Protein AF-A0A257X721-F1 (afdb_monomer_lite)

Secondary structure (DSSP, 8-state):
--------SS-TTHHHHHHHHHHHHHHHHHHHHHHHHHHHH-TT-HHHHHHHHHHHHHHHHHHHHHHHHHHHHS--------------

Sequence (88 aa):
FLRTAKGRGESGLAKFFQPIREEMYLLVALIAAAWAMIMLRGTQNIEVVLWVTMLGLQSLPYLAAVGCQFIAQLPEKAEPLPAQAQAA

Radius of gyration: 21.49 Å; chains: 1; bounding box: 53×27×54 Å

pLDDT: mean 71.28, std 16.25, range [36.97, 91.12]

Foldseek 3Di:
DDDDDPDDDDDPPCVVVVVLVVLVVLLVVLVVVLVVLCVPPNPPDPVNVVVSVVSVVVSVVSVVVNVVVVVVPPDPPDDDDDDDPPDD

Structure (mmCIF, N/CA/C/O backbone):
data_AF-A0A257X721-F1
#
_entry.id   AF-A0A257X721-F1
#
loop_
_atom_site.group_PDB
_atom_site.id
_atom_site.type_symbol
_atom_site.label_atom_id
_atom_site.label_alt_id
_atom_site.label_comp_id
_atom_site.label_asym_id
_atom_site.label_entity_id
_atom_site.label_seq_id
_atom_site.pdbx_PDB_ins_code
_atom_site.Cartn_x
_atom_site.Cartn_y
_atom_site.Cartn_z
_atom_site.occupancy
_atom_site.B_iso_or_equiv
_atom_site.auth_seq_id
_atom_site.auth_comp_id
_atom_site.auth_asym_id
_atom_site.auth_atom_id
_atom_site.pdbx_PDB_model_num
ATOM 1 N N . PHE A 1 1 ? 39.653 -8.641 -1.184 1.00 43.88 1 PHE A N 1
ATOM 2 C CA . PHE A 1 1 ? 38.303 -9.219 -1.325 1.00 43.88 1 PHE A CA 1
ATOM 3 C C . PHE A 1 1 ? 38.067 -9.554 -2.786 1.00 43.88 1 PHE A C 1
ATOM 5 O O . PHE A 1 1 ? 38.048 -8.646 -3.611 1.00 43.88 1 PHE A O 1
ATOM 12 N N . LEU A 1 2 ? 38.016 -10.849 -3.117 1.00 39.06 2 LEU A N 1
ATOM 13 C CA . LEU A 1 2 ? 37.712 -11.316 -4.470 1.00 39.06 2 LEU A CA 1
ATOM 14 C C . LEU A 1 2 ? 36.368 -10.719 -4.907 1.00 39.06 2 LEU A C 1
ATOM 16 O O . LEU A 1 2 ? 35.377 -10.831 -4.189 1.00 39.06 2 LEU A O 1
ATOM 20 N N . ARG A 1 3 ? 36.346 -10.082 -6.083 1.00 52.75 3 ARG A N 1
ATOM 21 C CA . ARG A 1 3 ? 35.106 -9.752 -6.788 1.00 52.75 3 ARG A CA 1
ATOM 22 C C . ARG A 1 3 ? 34.410 -11.075 -7.099 1.00 52.75 3 ARG A C 1
ATOM 24 O O . ARG A 1 3 ? 34.857 -11.794 -7.988 1.00 52.75 3 ARG A O 1
ATOM 31 N N . THR A 1 4 ? 33.352 -11.409 -6.363 1.00 59.72 4 THR A N 1
ATOM 32 C CA . THR A 1 4 ? 32.472 -12.522 -6.729 1.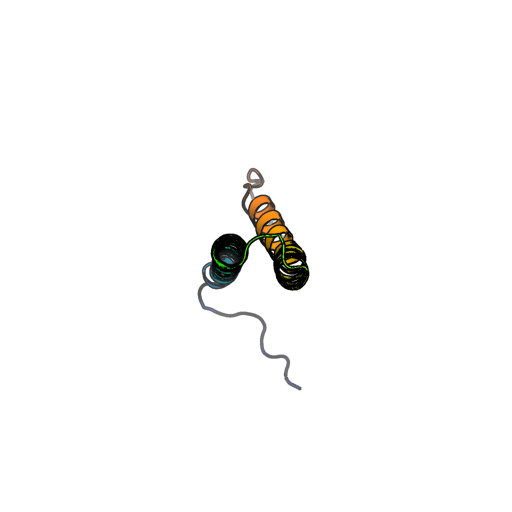00 59.72 4 THR A CA 1
ATOM 33 C C . THR A 1 4 ? 31.969 -12.264 -8.141 1.00 59.72 4 THR A C 1
ATOM 35 O O . THR A 1 4 ? 31.413 -11.202 -8.430 1.00 59.72 4 THR A O 1
ATOM 38 N N . ALA A 1 5 ? 32.258 -13.215 -9.026 1.00 46.47 5 ALA A N 1
ATOM 39 C CA . ALA A 1 5 ? 31.941 -13.150 -10.436 1.00 46.47 5 ALA A CA 1
ATOM 40 C C . ALA A 1 5 ? 30.448 -12.863 -10.625 1.00 46.47 5 ALA A C 1
ATOM 42 O O . ALA A 1 5 ? 29.573 -13.665 -10.302 1.00 46.47 5 ALA A O 1
ATOM 43 N N . LYS A 1 6 ? 30.187 -11.669 -11.150 1.00 52.50 6 LYS A N 1
ATOM 44 C CA . LYS A 1 6 ? 28.906 -11.246 -11.689 1.00 52.50 6 LYS A CA 1
ATOM 45 C C . LYS A 1 6 ? 28.544 -12.188 -12.840 1.00 52.50 6 LYS A C 1
ATOM 47 O O . LYS A 1 6 ? 29.172 -12.138 -13.889 1.00 52.50 6 LYS A O 1
ATOM 52 N N . GLY A 1 7 ? 27.513 -13.000 -12.621 1.00 62.72 7 GLY A N 1
ATOM 53 C CA . GLY A 1 7 ? 26.710 -13.626 -13.667 1.00 62.72 7 GLY A CA 1
ATOM 54 C C . GLY A 1 7 ? 27.248 -14.935 -14.237 1.00 62.72 7 GLY A C 1
ATOM 55 O O . GLY A 1 7 ? 28.057 -14.926 -15.160 1.00 62.72 7 GLY A O 1
ATOM 56 N N . ARG A 1 8 ? 26.678 -16.066 -13.801 1.00 48.34 8 ARG A N 1
ATOM 57 C CA . ARG A 1 8 ? 26.472 -17.204 -14.705 1.00 48.34 8 ARG A CA 1
ATOM 58 C C . ARG A 1 8 ? 25.432 -18.184 -14.167 1.00 48.34 8 ARG A C 1
ATOM 60 O O . ARG A 1 8 ? 25.695 -18.873 -13.196 1.00 48.34 8 ARG A O 1
ATOM 67 N N . GLY A 1 9 ? 24.301 -18.239 -14.871 1.00 52.59 9 GLY A N 1
ATOM 68 C CA . GLY A 1 9 ? 23.392 -19.384 -14.910 1.00 52.59 9 GLY A CA 1
ATOM 69 C C . GLY A 1 9 ? 22.493 -19.552 -13.694 1.00 52.59 9 GLY A C 1
ATOM 70 O O . GLY A 1 9 ? 22.922 -20.136 -12.720 1.00 52.59 9 GLY A O 1
ATOM 71 N N . GLU A 1 10 ? 21.256 -19.051 -13.786 1.00 46.97 10 GLU A N 1
ATOM 72 C CA . GLU A 1 10 ? 20.008 -19.759 -13.433 1.00 46.97 10 GLU A CA 1
ATOM 73 C C . GLU A 1 10 ? 18.841 -18.747 -13.393 1.00 46.97 10 GLU A C 1
ATOM 75 O O . GLU A 1 10 ? 18.751 -17.890 -12.519 1.00 46.97 10 GLU A O 1
ATOM 80 N N . SER A 1 11 ? 17.980 -18.814 -14.417 1.00 46.06 11 SER A N 1
ATOM 81 C CA . SER A 1 11 ? 16.665 -18.159 -14.548 1.00 46.06 11 SER A CA 1
ATOM 82 C C . SER A 1 11 ? 16.552 -16.700 -14.059 1.00 46.06 11 SER A C 1
ATOM 84 O O . SER A 1 11 ? 15.818 -16.362 -13.127 1.00 46.06 11 SER A O 1
ATOM 86 N N . GLY A 1 12 ? 17.244 -15.792 -14.750 1.00 49.44 12 GLY A N 1
ATOM 87 C CA . GLY A 1 12 ? 17.210 -14.344 -14.507 1.00 49.44 12 GLY A CA 1
ATOM 88 C C . GLY A 1 12 ? 15.904 -13.637 -14.895 1.00 49.44 12 GLY A C 1
ATOM 89 O O . GLY A 1 12 ? 15.934 -12.442 -15.124 1.00 49.44 12 GLY A O 1
ATOM 90 N N . LEU A 1 13 ? 14.777 -14.344 -14.993 1.00 52.78 13 LEU A N 1
ATOM 91 C CA . LEU A 1 13 ? 13.450 -13.762 -15.254 1.00 52.78 13 LEU A CA 1
ATOM 92 C C . LEU A 1 13 ? 12.473 -14.137 -14.130 1.00 52.78 13 LEU A C 1
ATOM 94 O O . LEU A 1 13 ? 11.781 -13.273 -13.599 1.00 52.78 13 LEU A O 1
ATOM 98 N N . ALA A 1 14 ? 12.525 -15.384 -13.643 1.00 51.72 14 ALA A N 1
ATOM 99 C CA . ALA A 1 14 ? 11.766 -15.820 -12.469 1.00 51.72 14 ALA A CA 1
ATOM 100 C C . ALA A 1 14 ? 12.196 -15.088 -11.183 1.00 51.72 14 ALA A C 1
ATOM 102 O O . ALA A 1 14 ? 11.350 -14.748 -10.361 1.00 51.72 14 ALA A O 1
ATOM 103 N N . LYS A 1 15 ? 13.489 -14.760 -11.040 1.00 53.00 15 LYS A N 1
ATOM 104 C CA . LYS A 1 15 ? 14.008 -14.003 -9.886 1.00 53.00 15 LYS A CA 1
ATOM 105 C C . LYS A 1 15 ? 13.674 -12.505 -9.922 1.00 53.00 15 LYS A C 1
ATOM 107 O O . LYS A 1 15 ? 13.789 -11.856 -8.893 1.00 53.00 15 LYS A O 1
ATOM 112 N N . PHE A 1 16 ? 13.264 -11.970 -11.076 1.00 55.66 16 PHE A N 1
ATOM 113 C CA . PHE A 1 16 ? 12.765 -10.593 -11.209 1.00 55.66 16 PHE A CA 1
ATOM 114 C C . PHE A 1 16 ? 11.236 -10.519 -11.083 1.00 55.66 16 PHE A C 1
ATOM 116 O O . PHE A 1 16 ? 10.719 -9.566 -10.510 1.00 55.66 16 PHE A O 1
ATOM 123 N N . PHE A 1 17 ? 10.509 -11.549 -11.532 1.00 57.47 17 PHE A N 1
ATOM 124 C CA . PHE A 1 17 ? 9.055 -11.656 -11.340 1.00 57.47 17 PHE A CA 1
ATOM 125 C C . PHE A 1 17 ? 8.646 -12.067 -9.920 1.00 57.47 17 PHE A C 1
ATOM 127 O O . PHE A 1 17 ? 7.559 -11.716 -9.461 1.00 57.47 17 PHE A O 1
ATOM 134 N N . GLN A 1 18 ? 9.492 -12.816 -9.213 1.00 63.97 18 GLN A N 1
ATOM 135 C CA . GLN A 1 18 ? 9.227 -13.218 -7.835 1.00 63.97 18 GLN A CA 1
ATOM 136 C C . GLN A 1 18 ? 9.098 -12.015 -6.871 1.00 63.97 18 GLN A C 1
ATOM 138 O O . GLN A 1 18 ? 8.079 -11.966 -6.181 1.00 63.97 18 GLN A O 1
ATOM 143 N N . PRO A 1 19 ? 10.004 -11.015 -6.891 1.00 65.50 19 PRO A N 1
ATOM 144 C CA . PRO A 1 19 ? 9.839 -9.759 -6.156 1.00 65.50 19 PRO A CA 1
ATOM 145 C C . PRO A 1 19 ? 8.517 -9.047 -6.465 1.00 65.50 19 PRO A C 1
ATOM 147 O O . PRO A 1 19 ? 7.789 -8.691 -5.549 1.00 65.50 19 PRO A O 1
ATOM 150 N N . ILE A 1 20 ? 8.142 -8.946 -7.747 1.00 69.94 20 ILE A N 1
ATOM 151 C CA . ILE A 1 20 ? 6.884 -8.320 -8.204 1.00 69.94 20 ILE A CA 1
ATOM 152 C C . ILE A 1 20 ? 5.653 -8.925 -7.528 1.00 69.94 20 ILE A C 1
ATOM 154 O O . ILE A 1 20 ? 4.711 -8.229 -7.143 1.00 69.94 20 ILE A O 1
ATOM 158 N N . ARG A 1 21 ? 5.643 -10.252 -7.406 1.00 73.62 21 ARG A N 1
ATOM 159 C CA . ARG A 1 21 ? 4.512 -10.977 -6.840 1.00 73.62 21 ARG A CA 1
ATOM 160 C C . ARG A 1 21 ? 4.483 -10.840 -5.318 1.00 73.62 21 ARG A C 1
ATOM 162 O O . ARG A 1 21 ? 3.405 -10.699 -4.750 1.00 73.62 21 ARG A O 1
ATOM 169 N N . GLU A 1 22 ? 5.645 -10.865 -4.673 1.00 76.56 22 GLU A N 1
ATOM 170 C CA . GLU A 1 22 ? 5.778 -10.635 -3.229 1.00 76.56 22 GLU A CA 1
ATOM 171 C C . GLU A 1 22 ? 5.325 -9.213 -2.845 1.00 76.56 22 GLU A C 1
ATOM 173 O O . GLU A 1 22 ? 4.569 -9.053 -1.886 1.00 76.56 22 GLU A O 1
ATOM 178 N N . GLU A 1 23 ? 5.672 -8.204 -3.648 1.00 78.31 23 GLU A N 1
ATOM 179 C CA . GLU A 1 23 ? 5.228 -6.813 -3.478 1.00 78.31 23 GLU A CA 1
ATOM 180 C C . GLU A 1 23 ? 3.707 -6.658 -3.652 1.00 78.31 23 GLU A C 1
ATOM 182 O O . GLU A 1 23 ? 3.059 -5.996 -2.838 1.00 78.31 23 GLU A O 1
ATOM 187 N N . MET A 1 24 ? 3.104 -7.319 -4.651 1.00 79.38 24 MET A N 1
ATOM 188 C CA . MET A 1 24 ? 1.642 -7.329 -4.815 1.00 79.38 24 MET A CA 1
ATOM 189 C C . MET A 1 24 ? 0.919 -8.025 -3.658 1.00 79.38 24 MET A C 1
ATOM 191 O O . MET A 1 24 ? -0.093 -7.511 -3.178 1.00 79.38 24 MET A O 1
ATOM 195 N N . TYR A 1 25 ? 1.403 -9.183 -3.197 1.00 83.94 25 TYR A N 1
ATOM 196 C CA . TYR A 1 25 ? 0.781 -9.871 -2.064 1.00 83.94 25 TYR A CA 1
ATOM 197 C C . TYR A 1 25 ? 0.864 -9.037 -0.784 1.00 83.94 25 TYR A C 1
ATOM 199 O O . TYR A 1 25 ? -0.115 -8.989 -0.038 1.00 83.94 25 TYR A O 1
ATOM 207 N N . LEU A 1 26 ? 1.980 -8.337 -0.555 1.00 83.31 26 LEU A N 1
ATOM 208 C CA . LEU A 1 26 ? 2.123 -7.410 0.568 1.00 83.31 26 LEU A CA 1
ATOM 209 C C . LEU A 1 26 ? 1.146 -6.237 0.471 1.00 83.31 26 LEU A C 1
ATOM 211 O O . LEU A 1 26 ? 0.489 -5.928 1.464 1.00 83.31 26 LEU A O 1
ATOM 215 N N . LEU A 1 27 ? 0.986 -5.632 -0.711 1.00 86.25 27 LEU A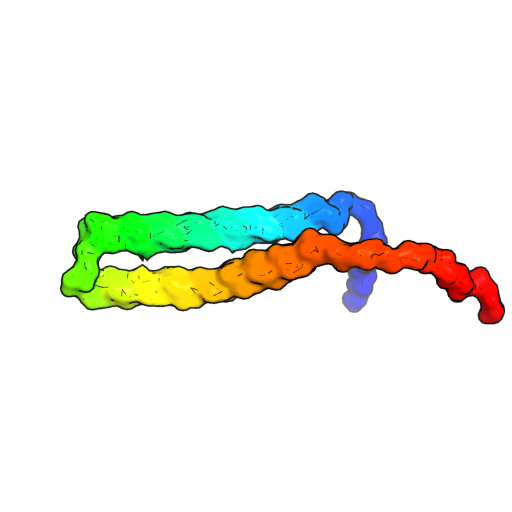 N 1
ATOM 216 C CA . LEU A 1 27 ? 0.014 -4.558 -0.933 1.00 86.25 27 LEU A CA 1
ATOM 217 C C . LEU A 1 27 ? -1.417 -5.016 -0.597 1.00 86.25 27 LEU A C 1
ATOM 219 O O . LEU A 1 27 ? -2.130 -4.346 0.151 1.00 86.25 27 LEU A O 1
ATOM 223 N N . VAL A 1 28 ? -1.828 -6.177 -1.118 1.00 87.56 28 VAL A N 1
ATOM 224 C CA . VAL A 1 28 ? -3.167 -6.736 -0.876 1.00 87.56 28 VAL A CA 1
ATOM 225 C C . VAL A 1 28 ? -3.361 -7.077 0.601 1.00 87.56 28 VAL A C 1
ATOM 227 O O . VAL A 1 28 ? -4.397 -6.735 1.172 1.00 87.56 28 VAL A O 1
ATOM 230 N N . ALA A 1 29 ? -2.366 -7.696 1.241 1.00 88.44 29 ALA A N 1
ATOM 231 C CA . ALA A 1 29 ? -2.413 -8.013 2.666 1.00 88.44 29 ALA A CA 1
ATOM 232 C C . ALA A 1 29 ? -2.530 -6.747 3.531 1.00 88.44 29 ALA A C 1
ATOM 234 O O . ALA A 1 29 ? -3.306 -6.736 4.486 1.00 88.44 29 ALA A O 1
ATOM 235 N N . LEU A 1 30 ? -1.829 -5.666 3.172 1.00 89.38 30 LEU A N 1
ATOM 236 C CA . LEU A 1 30 ? -1.928 -4.366 3.842 1.00 89.38 30 LEU A CA 1
ATOM 237 C C . LEU A 1 30 ? -3.336 -3.776 3.758 1.00 89.38 30 LEU A C 1
ATOM 239 O O . LEU A 1 30 ? -3.885 -3.350 4.774 1.00 89.38 30 LEU A O 1
ATOM 243 N N . ILE A 1 31 ? -3.918 -3.747 2.557 1.00 87.75 31 ILE A N 1
ATOM 244 C CA . ILE A 1 31 ? -5.262 -3.196 2.335 1.00 87.75 31 ILE A CA 1
ATOM 245 C C . ILE A 1 31 ? -6.299 -4.039 3.083 1.00 87.75 31 ILE A C 1
ATOM 247 O O . ILE A 1 31 ? -7.171 -3.488 3.756 1.00 87.75 31 ILE A O 1
ATOM 251 N N . ALA A 1 32 ? -6.172 -5.367 3.031 1.00 91.12 32 ALA A N 1
ATOM 252 C CA . ALA A 1 32 ? -7.037 -6.279 3.772 1.00 91.12 32 ALA A CA 1
ATOM 253 C C . ALA A 1 32 ? -6.918 -6.076 5.292 1.00 91.12 32 ALA A C 1
ATOM 255 O O . ALA A 1 32 ? -7.935 -6.024 5.981 1.00 91.12 32 ALA A O 1
ATOM 256 N N . ALA A 1 33 ? -5.702 -5.897 5.817 1.00 88.44 33 ALA A N 1
ATOM 257 C CA . ALA A 1 33 ? -5.473 -5.622 7.234 1.00 88.44 33 ALA A CA 1
ATOM 258 C C . ALA A 1 33 ? -6.065 -4.269 7.666 1.00 88.44 33 ALA A C 1
ATOM 260 O O . ALA A 1 33 ? -6.715 -4.187 8.710 1.00 88.44 33 ALA A O 1
ATOM 261 N N . ALA A 1 34 ? -5.898 -3.222 6.851 1.00 86.19 34 ALA A N 1
ATOM 262 C CA . ALA A 1 34 ? -6.495 -1.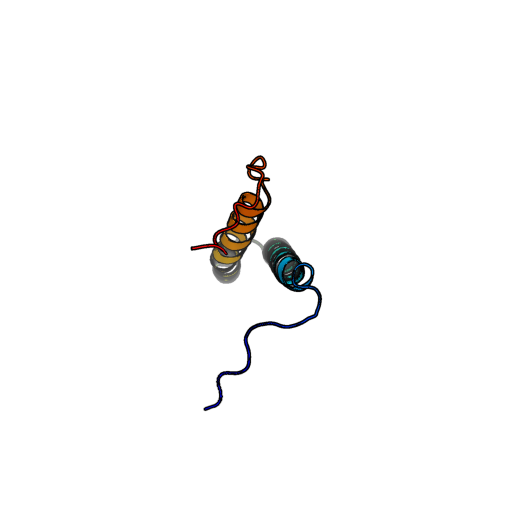912 7.103 1.00 86.19 34 ALA A CA 1
ATOM 263 C C . ALA A 1 34 ? -8.032 -1.986 7.113 1.00 86.19 34 ALA A C 1
ATOM 265 O O . ALA A 1 34 ? -8.672 -1.447 8.017 1.00 86.19 34 ALA A O 1
ATOM 266 N N . TRP A 1 35 ? -8.626 -2.712 6.162 1.00 88.75 35 TRP A N 1
ATOM 267 C CA . TRP A 1 35 ? -10.071 -2.939 6.116 1.00 88.75 35 TRP A CA 1
ATOM 268 C C . TRP A 1 35 ? -10.560 -3.716 7.341 1.00 88.75 35 TRP A C 1
ATOM 270 O O . TRP A 1 35 ? -11.527 -3.309 7.990 1.00 88.75 35 TRP A O 1
ATOM 280 N N . ALA A 1 36 ? -9.887 -4.815 7.686 1.00 87.88 36 ALA A N 1
ATOM 281 C CA . ALA A 1 36 ? -10.227 -5.633 8.844 1.00 87.88 36 ALA A CA 1
ATOM 282 C C . ALA A 1 36 ? -10.200 -4.803 10.136 1.00 87.88 36 ALA A C 1
ATOM 284 O O . ALA A 1 36 ? -11.130 -4.873 10.934 1.00 87.88 36 ALA A O 1
ATOM 285 N N . MET A 1 37 ? -9.195 -3.944 10.308 1.00 86.00 37 MET A N 1
ATOM 286 C CA . MET A 1 37 ? -9.105 -3.030 11.450 1.00 86.00 37 MET A CA 1
ATOM 287 C C . MET A 1 37 ? -10.297 -2.074 11.552 1.00 86.00 37 MET A C 1
ATOM 289 O O . MET A 1 37 ? -10.852 -1.900 12.640 1.00 86.00 37 MET A O 1
ATOM 293 N N . ILE A 1 38 ? -10.727 -1.494 10.428 1.00 85.44 38 ILE A N 1
ATOM 294 C CA . ILE A 1 38 ? -11.897 -0.605 10.388 1.00 85.44 38 ILE A CA 1
ATOM 295 C C . ILE A 1 38 ? -13.173 -1.376 10.755 1.00 85.44 38 ILE A C 1
ATOM 297 O O . ILE A 1 38 ? -13.966 -0.882 11.557 1.00 85.44 38 ILE A O 1
ATOM 301 N N . MET A 1 39 ? -13.350 -2.588 10.220 1.00 86.44 39 MET A N 1
ATOM 302 C CA . MET A 1 39 ? -14.511 -3.442 10.508 1.00 86.44 39 MET A CA 1
ATOM 303 C C . MET A 1 39 ? -14.568 -3.895 11.972 1.00 86.44 39 MET A C 1
ATOM 305 O O . MET A 1 39 ? -15.650 -3.926 12.552 1.00 86.44 39 MET A O 1
ATOM 309 N N . LEU A 1 40 ? -13.427 -4.239 12.578 1.00 84.25 40 LEU A N 1
ATOM 310 C CA . LEU A 1 40 ? -13.390 -4.765 13.947 1.00 84.25 40 LEU A CA 1
ATOM 311 C C . LEU A 1 40 ? -13.570 -3.679 15.012 1.00 84.25 40 LEU A C 1
ATOM 313 O O . LEU A 1 40 ? -14.154 -3.945 16.060 1.00 84.25 40 LEU A O 1
ATOM 317 N N . ARG A 1 41 ? -13.010 -2.486 14.792 1.00 77.56 41 ARG A N 1
ATOM 318 C CA . ARG A 1 41 ? -12.803 -1.505 15.872 1.00 77.56 41 ARG A CA 1
ATOM 319 C C . ARG A 1 41 ? -13.476 -0.151 15.620 1.00 77.56 41 ARG A C 1
ATOM 321 O O . ARG A 1 41 ? -13.578 0.651 16.549 1.00 77.56 41 ARG A O 1
ATOM 328 N N . GLY A 1 42 ? -13.972 0.082 14.401 1.00 72.94 42 GLY A N 1
ATOM 329 C CA . GLY A 1 42 ? -14.634 1.321 13.991 1.00 72.94 42 GLY A CA 1
ATOM 330 C C . GLY A 1 42 ? -13.690 2.530 13.927 1.00 72.94 42 GLY A C 1
ATOM 331 O O . GLY A 1 42 ? -12.627 2.566 14.544 1.00 72.94 42 GLY A O 1
ATOM 332 N N . THR A 1 43 ? -14.081 3.569 13.187 1.00 75.25 43 THR A N 1
ATOM 333 C CA . THR A 1 43 ? -13.263 4.784 12.976 1.00 75.25 43 THR A CA 1
ATOM 334 C C . THR A 1 43 ? -13.321 5.792 14.128 1.00 75.25 43 THR A C 1
ATOM 336 O O . THR A 1 43 ? -12.687 6.839 14.063 1.00 75.25 43 THR A O 1
ATOM 339 N N . GLN A 1 44 ? -14.069 5.491 15.193 1.00 77.50 44 GLN A N 1
ATOM 340 C CA . GLN A 1 44 ? -14.268 6.391 16.336 1.00 77.50 44 GLN A CA 1
ATOM 341 C C . GLN A 1 44 ? -13.069 6.415 17.301 1.00 77.50 44 GLN A C 1
ATOM 343 O O . GLN A 1 44 ? -12.962 7.308 18.136 1.00 77.50 44 GLN A O 1
ATOM 348 N N . ASN A 1 45 ? -12.155 5.447 17.186 1.00 79.81 45 ASN A N 1
ATOM 349 C CA . ASN A 1 45 ? -10.964 5.350 18.024 1.00 79.81 45 ASN A CA 1
ATOM 350 C C . ASN A 1 45 ? -9.752 5.959 17.309 1.00 79.81 45 ASN A C 1
ATOM 352 O O . ASN A 1 45 ? -9.323 5.456 16.269 1.00 79.81 45 ASN A O 1
ATOM 356 N N . ILE A 1 46 ? -9.156 6.998 17.904 1.00 87.62 46 ILE A N 1
ATOM 357 C CA . ILE A 1 46 ? -7.966 7.687 17.370 1.00 87.62 46 ILE A CA 1
ATOM 358 C C . ILE A 1 46 ? -6.799 6.720 17.108 1.00 87.62 46 ILE A C 1
ATOM 360 O O . ILE A 1 46 ? -6.079 6.863 16.124 1.00 87.62 46 ILE A O 1
ATOM 364 N N . GLU A 1 47 ? -6.657 5.683 17.937 1.00 87.56 47 GLU A N 1
ATOM 365 C CA . GLU A 1 47 ? -5.645 4.637 17.765 1.00 87.56 47 GLU A CA 1
ATOM 366 C C . GLU A 1 47 ? -5.822 3.881 16.442 1.00 87.56 47 GLU A C 1
ATOM 368 O O . GLU A 1 47 ? -4.848 3.607 15.746 1.00 87.56 47 GLU A O 1
ATOM 373 N N . VAL A 1 48 ? -7.066 3.565 16.069 1.00 86.06 48 VAL A N 1
ATOM 374 C CA . VAL A 1 48 ? -7.383 2.841 14.827 1.00 86.06 48 VAL A CA 1
ATOM 375 C C . VAL A 1 48 ? -7.042 3.709 13.631 1.00 86.06 48 VAL A C 1
ATOM 377 O O . VAL A 1 48 ? -6.422 3.231 12.686 1.00 86.06 48 VAL A O 1
ATOM 380 N N . VAL A 1 49 ? -7.394 4.994 13.694 1.00 85.81 49 VAL A N 1
ATOM 381 C CA . VAL A 1 49 ? -7.060 5.960 12.644 1.00 85.81 49 VAL A CA 1
ATOM 382 C C . VAL A 1 49 ? -5.545 6.090 12.494 1.00 85.81 49 VAL A C 1
ATOM 384 O O . VAL A 1 49 ? -5.055 6.056 11.368 1.00 85.81 49 VAL A O 1
ATOM 387 N N . LEU A 1 50 ? -4.788 6.161 13.595 1.00 90.31 50 LEU A N 1
ATOM 388 C CA . LEU A 1 50 ? -3.321 6.198 13.564 1.00 90.31 50 LEU A CA 1
ATOM 389 C C . LEU A 1 50 ? -2.730 4.953 12.901 1.00 90.31 50 LEU A C 1
ATOM 391 O O . LEU A 1 50 ? -1.915 5.073 11.987 1.00 90.31 50 LEU A O 1
ATOM 395 N N . TRP A 1 51 ? -3.175 3.764 13.305 1.00 89.44 51 TRP A N 1
ATOM 396 C CA . TRP A 1 51 ? -2.695 2.519 12.715 1.00 89.44 51 TRP A CA 1
ATOM 397 C C . TRP A 1 51 ? -3.070 2.378 11.240 1.00 89.44 51 TRP A C 1
ATOM 399 O O . TRP A 1 51 ? -2.222 2.004 10.438 1.00 89.44 51 TRP A O 1
ATOM 409 N N . VAL A 1 52 ? -4.307 2.702 10.857 1.00 88.06 52 VAL A N 1
ATOM 410 C CA . VAL A 1 52 ? -4.750 2.670 9.454 1.00 88.06 52 VAL A CA 1
ATOM 411 C C . VAL A 1 52 ? -3.970 3.685 8.620 1.00 88.06 52 VAL A C 1
ATOM 413 O O . VAL A 1 52 ? -3.563 3.371 7.506 1.00 88.06 52 VAL A O 1
ATOM 416 N N . THR A 1 53 ? -3.691 4.869 9.168 1.00 89.56 53 THR A N 1
ATOM 417 C CA . THR A 1 53 ? -2.856 5.881 8.505 1.00 89.56 53 THR A CA 1
ATOM 418 C C . THR A 1 53 ? -1.433 5.371 8.314 1.00 89.56 53 THR A C 1
ATOM 420 O O . THR A 1 53 ? -0.872 5.519 7.232 1.00 89.56 53 THR A O 1
ATOM 423 N N . MET A 1 54 ? -0.858 4.717 9.327 1.00 90.50 54 MET A N 1
ATOM 424 C CA . MET A 1 54 ? 0.476 4.127 9.241 1.00 90.50 54 MET A CA 1
ATOM 425 C C . MET A 1 54 ? 0.521 2.990 8.214 1.00 90.50 54 MET A C 1
ATOM 427 O O . MET A 1 54 ? 1.413 3.003 7.369 1.00 90.50 54 MET A O 1
ATOM 431 N N . LEU A 1 55 ? -0.474 2.089 8.216 1.00 88.56 55 LEU A N 1
ATOM 432 C CA . LEU A 1 55 ? -0.675 1.048 7.197 1.00 88.56 55 LEU A CA 1
ATOM 433 C C . LEU A 1 55 ? -0.820 1.654 5.788 1.00 88.56 55 LEU A C 1
ATOM 435 O O . LEU A 1 55 ? -0.268 1.124 4.827 1.00 88.56 55 LEU A O 1
ATOM 439 N N . GLY A 1 56 ? -1.517 2.783 5.663 1.00 86.94 56 GLY A N 1
ATOM 440 C CA . GLY A 1 56 ? -1.660 3.531 4.415 1.00 86.94 56 GLY A CA 1
ATOM 441 C C . GLY A 1 56 ? -0.339 4.134 3.937 1.00 86.94 56 GLY A C 1
ATOM 442 O O . GLY A 1 56 ? 0.035 3.958 2.779 1.00 86.94 56 GLY A O 1
ATOM 443 N N . LEU A 1 57 ? 0.414 4.781 4.827 1.00 88.44 57 LEU A N 1
ATOM 444 C CA . LEU A 1 57 ? 1.690 5.415 4.493 1.00 88.44 57 LEU A CA 1
ATOM 445 C C . LEU A 1 57 ? 2.721 4.388 4.007 1.00 88.44 57 LEU A C 1
ATOM 447 O O . LEU A 1 57 ? 3.396 4.618 3.005 1.00 88.44 57 LEU A O 1
ATOM 451 N N . GLN A 1 58 ? 2.799 3.225 4.660 1.00 86.88 58 GLN A N 1
ATOM 452 C CA . GLN A 1 58 ? 3.688 2.146 4.220 1.00 86.88 58 GLN A CA 1
ATOM 453 C C . GLN A 1 58 ? 3.224 1.473 2.920 1.00 86.88 58 GLN A C 1
ATOM 455 O O . GLN A 1 58 ? 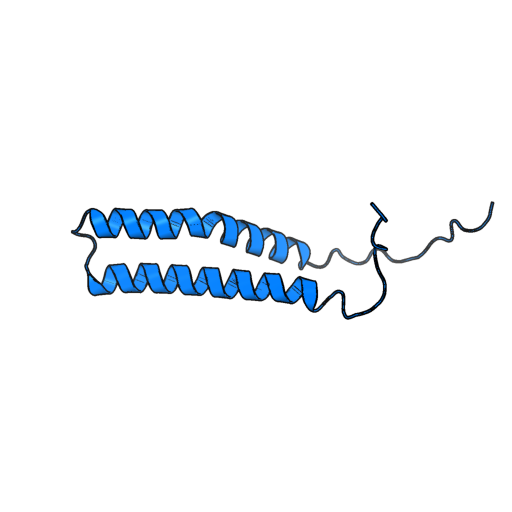4.022 0.789 2.293 1.00 86.88 58 GLN A O 1
ATOM 460 N N . SER A 1 59 ? 1.972 1.660 2.487 1.00 86.12 59 SER A N 1
ATOM 461 C CA . SER A 1 59 ? 1.493 1.126 1.204 1.00 86.12 59 SER A CA 1
ATOM 462 C C . SER A 1 59 ? 2.035 1.907 -0.004 1.00 86.12 59 SER A C 1
ATOM 464 O O . SER A 1 59 ? 2.171 1.339 -1.086 1.00 86.12 59 SER A O 1
ATOM 466 N N . LEU A 1 60 ? 2.421 3.178 0.179 1.00 84.31 60 LEU A N 1
ATOM 467 C CA . LEU A 1 60 ? 2.976 4.045 -0.871 1.00 84.31 60 LEU A CA 1
ATOM 468 C C . LEU A 1 60 ? 4.222 3.479 -1.574 1.00 84.31 60 LEU A C 1
ATOM 470 O O . LEU A 1 60 ? 4.226 3.462 -2.805 1.00 84.31 60 LEU A O 1
ATOM 474 N N . PRO A 1 61 ? 5.272 3.005 -0.871 1.00 81.50 61 PRO A N 1
ATOM 475 C CA . PRO A 1 61 ? 6.433 2.412 -1.534 1.00 81.50 61 PRO A CA 1
ATOM 476 C C . PRO A 1 61 ? 6.069 1.154 -2.332 1.00 81.50 61 PRO A C 1
ATOM 478 O O . PRO A 1 61 ? 6.622 0.954 -3.410 1.00 81.50 61 PRO A O 1
ATOM 481 N N . TYR A 1 62 ? 5.101 0.354 -1.867 1.00 82.88 62 TYR A N 1
ATOM 482 C CA . TYR A 1 62 ? 4.617 -0.808 -2.619 1.00 82.88 62 TYR A CA 1
ATOM 483 C C . TYR A 1 62 ? 3.832 -0.394 -3.867 1.00 82.88 62 TYR A C 1
ATOM 485 O O . TYR A 1 62 ? 4.026 -0.981 -4.928 1.00 82.88 62 TYR A O 1
ATOM 493 N N . LEU A 1 63 ? 2.997 0.648 -3.785 1.00 80.69 63 LEU A N 1
ATOM 494 C CA . LEU A 1 63 ? 2.322 1.215 -4.958 1.00 80.69 63 LEU A CA 1
ATOM 495 C C . LEU A 1 63 ? 3.321 1.761 -5.980 1.00 80.69 63 LEU A C 1
ATOM 497 O O . LEU A 1 63 ? 3.146 1.543 -7.176 1.00 80.69 63 LEU A O 1
ATOM 501 N N . ALA A 1 64 ? 4.376 2.435 -5.518 1.00 83.25 64 ALA A N 1
ATOM 502 C CA . ALA A 1 64 ? 5.437 2.933 -6.384 1.00 83.25 64 ALA A CA 1
ATOM 503 C C . ALA A 1 64 ? 6.192 1.784 -7.069 1.00 83.25 64 ALA A C 1
ATOM 505 O O . ALA A 1 64 ? 6.399 1.837 -8.279 1.00 83.25 64 ALA A O 1
ATOM 506 N N . ALA A 1 65 ? 6.539 0.726 -6.330 1.00 82.56 65 ALA A N 1
ATOM 507 C CA . ALA A 1 65 ? 7.179 -0.463 -6.888 1.00 82.56 65 ALA A CA 1
ATOM 508 C C . ALA A 1 65 ? 6.293 -1.128 -7.952 1.00 82.56 65 ALA A C 1
ATOM 510 O O . ALA A 1 65 ? 6.716 -1.280 -9.097 1.00 82.56 65 ALA A O 1
ATOM 511 N N . VAL A 1 66 ? 5.030 -1.419 -7.627 1.00 79.25 66 VAL A N 1
ATOM 512 C CA . VAL A 1 66 ? 4.073 -2.012 -8.576 1.00 79.25 66 VAL A CA 1
ATOM 513 C C . VAL A 1 66 ? 3.864 -1.109 -9.797 1.00 79.25 66 VAL A C 1
ATOM 515 O O . VAL A 1 66 ? 3.824 -1.611 -10.917 1.00 79.25 66 VAL A O 1
ATOM 518 N N . GLY A 1 67 ? 3.782 0.213 -9.615 1.00 81.94 67 GLY A N 1
ATOM 519 C CA . GLY A 1 67 ? 3.638 1.180 -10.706 1.00 81.94 67 GLY A CA 1
ATOM 520 C C . GLY A 1 67 ? 4.844 1.205 -11.647 1.00 81.94 67 GLY A C 1
ATOM 521 O O . GLY A 1 67 ? 4.673 1.106 -12.861 1.00 81.94 67 GLY A O 1
ATOM 522 N N . CYS A 1 68 ? 6.063 1.260 -11.105 1.00 78.88 68 CYS A N 1
ATOM 523 C CA . CYS A 1 68 ? 7.297 1.169 -11.892 1.00 78.88 68 CYS A CA 1
ATOM 524 C C . CYS A 1 68 ? 7.352 -0.133 -12.693 1.00 78.88 68 CYS A C 1
ATOM 526 O O . CYS A 1 68 ? 7.719 -0.126 -13.865 1.00 78.88 68 CYS A O 1
ATOM 528 N N . GLN A 1 69 ? 6.934 -1.238 -12.080 1.00 73.88 69 GLN A N 1
ATOM 529 C CA . GLN A 1 69 ? 6.920 -2.543 -12.727 1.00 73.88 69 GLN A CA 1
ATOM 530 C C . GLN A 1 69 ? 5.830 -2.644 -13.796 1.00 73.88 69 GLN A C 1
ATOM 532 O O . GLN A 1 69 ? 6.071 -3.209 -14.856 1.00 73.88 69 GLN A O 1
ATOM 537 N N . PHE A 1 70 ? 4.655 -2.055 -13.572 1.00 79.75 70 PHE A N 1
ATOM 538 C CA . PHE A 1 70 ? 3.598 -1.969 -14.578 1.00 79.75 70 PHE A CA 1
ATOM 539 C C . PHE A 1 70 ? 4.056 -1.175 -15.810 1.00 79.75 70 PHE A C 1
ATOM 541 O O . PHE A 1 70 ? 3.816 -1.600 -16.937 1.00 79.75 70 PHE A O 1
ATOM 548 N N . ILE A 1 71 ? 4.777 -0.067 -15.597 1.00 78.75 71 ILE A N 1
ATOM 549 C CA . ILE A 1 71 ? 5.384 0.733 -16.670 1.00 78.75 71 ILE A CA 1
ATOM 550 C C . ILE A 1 71 ? 6.496 -0.046 -17.381 1.00 78.75 71 ILE A C 1
ATOM 552 O O . ILE A 1 71 ? 6.547 -0.034 -18.602 1.00 78.75 71 ILE A O 1
ATOM 556 N N . ALA A 1 72 ? 7.342 -0.775 -16.654 1.00 72.62 72 ALA A N 1
ATOM 557 C CA . ALA A 1 72 ? 8.397 -1.597 -17.252 1.00 72.62 72 ALA A CA 1
ATOM 558 C C . ALA A 1 72 ? 7.860 -2.820 -18.024 1.00 72.62 72 ALA A C 1
ATOM 560 O O . ALA A 1 72 ? 8.535 -3.335 -18.912 1.00 72.62 72 ALA A O 1
ATOM 561 N N . GLN A 1 73 ? 6.661 -3.307 -17.683 1.00 68.19 73 GLN A N 1
ATOM 562 C CA . GLN A 1 73 ? 5.985 -4.389 -18.407 1.00 68.19 73 GLN A CA 1
ATOM 563 C C . GLN A 1 73 ? 5.154 -3.904 -19.594 1.00 68.19 73 GLN A C 1
ATOM 565 O O . GLN A 1 73 ? 4.769 -4.732 -20.422 1.00 68.19 73 GLN A O 1
ATOM 570 N N . LEU A 1 74 ? 4.878 -2.599 -19.707 1.00 67.75 74 LEU A N 1
ATOM 571 C CA . LEU A 1 74 ? 4.358 -2.032 -20.945 1.00 67.75 74 LEU A CA 1
ATOM 572 C C . LEU A 1 74 ? 5.444 -2.234 -22.010 1.00 67.75 74 LEU A C 1
ATOM 574 O O . LEU A 1 74 ? 6.528 -1.668 -21.889 1.00 67.75 74 LEU A O 1
ATOM 578 N N . PRO A 1 75 ? 5.198 -3.092 -23.016 1.00 57.09 75 PRO A N 1
ATOM 579 C CA . PRO A 1 75 ? 6.223 -3.475 -23.961 1.00 57.09 75 PRO A CA 1
ATOM 580 C C . PRO A 1 75 ? 6.598 -2.236 -24.763 1.00 57.09 75 PRO A C 1
ATOM 582 O O . PRO A 1 75 ? 5.803 -1.741 -25.567 1.00 57.09 75 PRO A O 1
ATOM 585 N N . GLU A 1 76 ? 7.815 -1.739 -24.560 1.00 57.81 76 GLU A N 1
ATOM 586 C CA . GLU A 1 76 ? 8.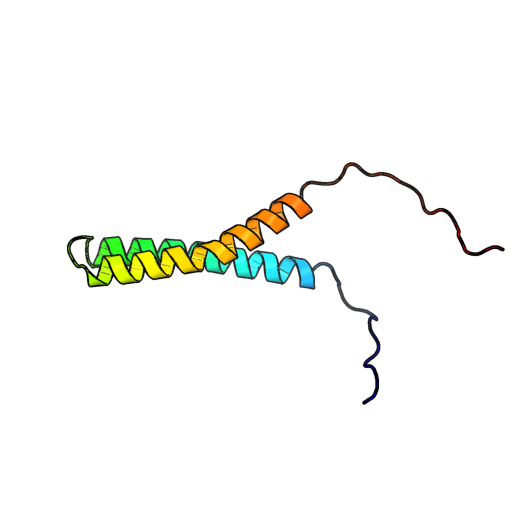463 -0.908 -25.560 1.00 57.81 76 GLU A CA 1
ATOM 587 C C . GLU A 1 76 ? 8.412 -1.698 -26.863 1.00 57.81 76 GLU A C 1
ATOM 589 O O . GLU A 1 76 ? 8.954 -2.799 -26.995 1.00 57.81 76 GLU A O 1
ATOM 594 N N . LYS A 1 77 ? 7.619 -1.165 -27.793 1.00 50.00 77 LYS A N 1
ATOM 595 C CA . LYS A 1 77 ? 7.525 -1.625 -29.165 1.00 50.00 77 LYS A CA 1
ATOM 596 C C . LYS A 1 77 ? 8.948 -1.886 -29.640 1.00 50.00 77 LYS A C 1
ATOM 598 O O . LYS A 1 77 ? 9.746 -0.960 -29.696 1.00 50.00 77 LYS A O 1
ATOM 603 N N . ALA A 1 78 ? 9.224 -3.158 -29.918 1.00 53.81 78 ALA A N 1
ATOM 604 C CA . ALA A 1 78 ? 10.494 -3.654 -30.407 1.00 53.81 78 ALA A CA 1
ATOM 605 C C . ALA A 1 78 ? 11.159 -2.650 -31.354 1.00 53.81 78 ALA A C 1
ATOM 607 O O . ALA A 1 78 ? 10.637 -2.401 -32.443 1.00 53.81 78 ALA A O 1
ATOM 608 N N . GLU A 1 79 ? 12.325 -2.136 -30.968 1.00 50.03 79 GLU A N 1
ATOM 609 C CA . GLU A 1 79 ? 13.334 -1.817 -31.964 1.00 50.03 79 GLU A CA 1
ATOM 610 C C . GLU A 1 79 ? 14.274 -3.019 -32.088 1.00 50.03 79 GLU A C 1
ATOM 612 O O . GLU A 1 79 ? 14.874 -3.454 -31.099 1.00 50.03 79 GLU A O 1
ATOM 617 N N . PRO A 1 80 ? 14.324 -3.642 -33.276 1.00 58.97 80 PRO A N 1
ATOM 618 C CA . PRO A 1 80 ? 15.109 -4.831 -33.499 1.00 58.97 80 PRO A CA 1
ATOM 619 C C . PRO A 1 80 ? 16.561 -4.468 -33.874 1.00 58.97 80 PRO A C 1
ATOM 621 O O . PRO A 1 80 ? 16.840 -3.404 -34.416 1.00 58.97 80 PRO A O 1
ATOM 624 N N . LEU A 1 81 ? 17.444 -5.443 -33.651 1.00 48.62 81 LEU A N 1
ATOM 625 C CA . LEU A 1 81 ? 18.686 -5.764 -34.373 1.00 48.62 81 LEU A CA 1
ATOM 626 C C . LEU A 1 81 ? 20.039 -5.540 -33.657 1.00 48.62 81 LEU A C 1
ATOM 628 O O . LEU A 1 81 ? 20.365 -4.439 -33.222 1.00 48.62 81 LEU A O 1
ATOM 632 N N . PRO A 1 82 ? 20.879 -6.600 -33.607 1.00 59.09 82 PRO A N 1
ATOM 633 C CA . PRO A 1 82 ?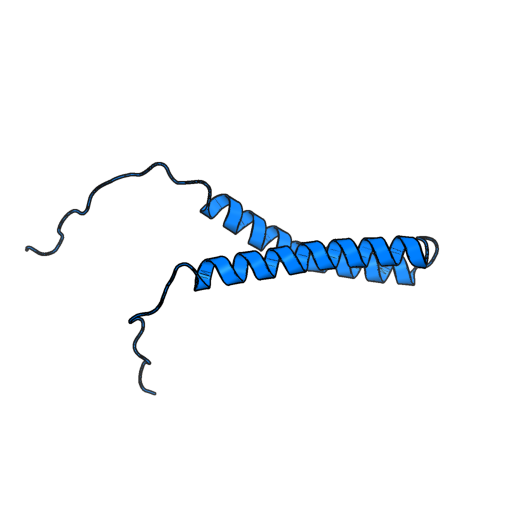 22.229 -6.567 -33.071 1.00 59.09 82 PRO A CA 1
ATOM 634 C C . PRO A 1 82 ? 23.197 -6.058 -34.146 1.00 59.09 82 PRO A C 1
ATOM 636 O O . PRO A 1 82 ? 23.467 -6.749 -35.127 1.00 59.09 82 PRO A O 1
ATOM 639 N N . ALA A 1 83 ? 23.759 -4.867 -33.962 1.00 48.19 83 ALA A N 1
ATOM 640 C CA . ALA A 1 83 ? 24.893 -4.422 -34.762 1.00 48.19 83 ALA A CA 1
ATOM 641 C C . ALA A 1 83 ? 26.188 -4.799 -34.041 1.00 48.19 83 ALA A C 1
ATOM 643 O O . ALA A 1 83 ? 26.555 -4.251 -33.004 1.00 48.19 83 ALA A O 1
ATOM 644 N N . GLN A 1 84 ? 26.843 -5.795 -34.618 1.00 51.91 84 GLN A N 1
ATOM 645 C CA . GLN A 1 84 ? 28.224 -6.182 -34.402 1.00 51.91 84 GLN A CA 1
ATOM 646 C C . GLN A 1 84 ? 29.131 -4.952 -34.196 1.00 51.91 84 GLN A C 1
ATOM 648 O O . GLN A 1 84 ? 29.449 -4.247 -35.145 1.00 51.91 84 GLN A O 1
ATOM 653 N N . ALA A 1 85 ? 29.592 -4.724 -32.965 1.00 47.72 85 ALA A N 1
ATOM 654 C CA . ALA A 1 85 ? 30.749 -3.871 -32.666 1.00 47.72 85 ALA A CA 1
ATOM 655 C C . ALA A 1 85 ? 31.929 -4.739 -32.197 1.00 47.72 85 ALA A C 1
ATOM 657 O O . ALA A 1 85 ? 32.652 -4.421 -31.257 1.00 47.72 85 ALA A O 1
ATOM 658 N N . GLN A 1 86 ? 32.075 -5.887 -32.857 1.00 48.88 86 GLN A N 1
ATOM 659 C CA . GLN A 1 86 ? 33.189 -6.813 -32.726 1.00 48.88 86 GLN A CA 1
ATOM 660 C C . GLN A 1 86 ? 33.864 -6.931 -34.100 1.00 48.88 86 GLN A C 1
ATOM 662 O O . GLN A 1 86 ? 33.856 -8.000 -34.691 1.00 48.88 86 GLN A O 1
ATOM 667 N N . ALA A 1 87 ? 34.354 -5.810 -34.640 1.00 43.03 87 ALA A N 1
ATOM 668 C CA . ALA A 1 87 ? 35.314 -5.749 -35.749 1.00 43.03 87 ALA A CA 1
ATOM 669 C C . ALA A 1 87 ? 35.720 -4.287 -36.028 1.00 43.03 87 ALA A C 1
ATOM 671 O O . ALA A 1 87 ? 35.060 -3.611 -36.813 1.00 43.03 87 ALA A O 1
ATOM 672 N N . ALA A 1 88 ? 36.781 -3.811 -35.371 1.00 36.97 88 ALA A N 1
ATOM 673 C CA . ALA A 1 88 ? 37.760 -2.848 -35.896 1.00 36.97 88 ALA A CA 1
ATOM 674 C C . ALA A 1 88 ? 38.924 -2.735 -34.904 1.00 36.97 88 ALA A C 1
ATOM 676 O O . ALA A 1 88 ? 38.652 -2.425 -33.721 1.00 36.97 88 ALA A O 1
#